Protein AF-A0AAV4FC01-F1 (afdb_monomer_lite)

Structure (mmCIF, N/CA/C/O backbone):
data_AF-A0AAV4FC01-F1
#
_entry.id   AF-A0AAV4FC01-F1
#
loop_
_atom_site.group_PDB
_atom_site.id
_atom_site.type_symbol
_atom_site.label_atom_id
_atom_site.label_alt_id
_atom_site.label_comp_id
_atom_site.label_asym_id
_atom_site.label_entity_id
_atom_site.label_seq_id
_atom_site.pdbx_PDB_ins_code
_atom_site.Cartn_x
_atom_site.Cartn_y
_atom_site.Cartn_z
_atom_site.occupancy
_atom_site.B_iso_or_equiv
_atom_site.auth_seq_id
_atom_site.auth_comp_id
_atom_site.auth_asym_id
_atom_site.auth_atom_id
_atom_site.pdbx_PDB_model_num
ATOM 1 N N . ARG A 1 1 ? -29.389 -6.511 38.887 1.00 30.94 1 ARG A N 1
ATOM 2 C CA . ARG A 1 1 ? -29.497 -7.438 37.732 1.00 30.94 1 ARG A CA 1
ATOM 3 C C . ARG A 1 1 ? -29.386 -6.597 36.468 1.00 30.94 1 ARG A C 1
ATOM 5 O O . ARG A 1 1 ? -30.185 -5.686 36.310 1.00 30.94 1 ARG A O 1
ATOM 12 N N . ILE A 1 2 ? -28.354 -6.836 35.663 1.00 32.38 2 ILE A N 1
ATOM 13 C CA . ILE A 1 2 ? -28.044 -6.120 34.417 1.00 32.38 2 ILE A CA 1
ATOM 14 C C . ILE A 1 2 ? -28.536 -7.008 33.258 1.00 32.38 2 ILE A C 1
ATOM 16 O O . ILE A 1 2 ? -28.346 -8.219 33.325 1.00 32.38 2 ILE A O 1
ATOM 20 N N . GLY A 1 3 ? -29.194 -6.443 32.246 1.00 32.53 3 GLY A N 1
ATOM 21 C CA . GLY A 1 3 ? -29.648 -7.139 31.029 1.00 32.53 3 GLY A CA 1
ATOM 22 C C . GLY A 1 3 ? -29.731 -6.098 29.909 1.00 32.53 3 GLY A C 1
ATOM 23 O O . GLY A 1 3 ? -30.333 -5.062 30.147 1.00 32.53 3 GLY A O 1
ATOM 24 N N . PHE A 1 4 ? -29.126 -6.162 28.724 1.00 37.56 4 PHE A N 1
ATOM 25 C CA . PHE A 1 4 ? -28.372 -7.172 27.986 1.00 37.56 4 PHE A CA 1
ATOM 26 C C . PHE A 1 4 ? -29.216 -8.355 27.492 1.00 37.56 4 PHE A C 1
ATOM 28 O O . PHE A 1 4 ? -29.332 -9.382 28.154 1.00 37.56 4 PHE A O 1
ATOM 35 N N . THR A 1 5 ? -29.820 -8.203 26.306 1.00 39.09 5 THR A N 1
ATOM 36 C CA . THR A 1 5 ? -30.398 -9.320 25.545 1.00 39.09 5 THR A CA 1
ATOM 37 C C . THR A 1 5 ? -29.269 -10.258 25.112 1.00 39.09 5 THR A C 1
ATOM 39 O O . THR A 1 5 ? -28.315 -9.851 24.452 1.00 39.09 5 THR A O 1
ATOM 42 N N . ALA A 1 6 ? -29.364 -11.513 25.552 1.00 42.44 6 ALA A N 1
ATOM 43 C CA . ALA A 1 6 ? -28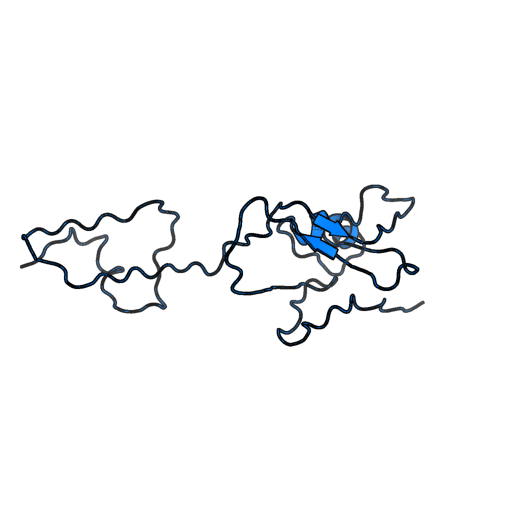.252 -12.441 25.769 1.00 42.44 6 ALA A CA 1
ATOM 44 C C . ALA A 1 6 ? -27.443 -12.889 24.533 1.00 42.44 6 ALA A C 1
ATOM 46 O O . ALA A 1 6 ? -26.448 -13.590 24.697 1.00 42.44 6 ALA A O 1
ATOM 47 N N . SER A 1 7 ? -27.819 -12.514 23.310 1.00 47.88 7 SER A N 1
ATOM 48 C CA . SER A 1 7 ? -27.116 -12.973 22.104 1.00 47.88 7 SER A CA 1
ATOM 49 C C . SER A 1 7 ? -25.901 -12.124 21.715 1.00 47.88 7 SER A C 1
ATOM 51 O O . SER A 1 7 ? -25.029 -12.625 21.015 1.00 47.88 7 SER A O 1
ATOM 53 N N . GLU A 1 8 ? -25.805 -10.864 22.154 1.00 51.41 8 GLU A N 1
ATOM 54 C CA . GLU A 1 8 ? -24.801 -9.916 21.631 1.00 51.41 8 GLU A CA 1
ATOM 55 C C . GLU A 1 8 ? -23.815 -9.365 22.670 1.00 51.41 8 GLU A C 1
ATOM 57 O O . GLU A 1 8 ? -23.068 -8.449 22.349 1.00 51.41 8 GLU A O 1
ATOM 62 N N . LEU A 1 9 ? -23.777 -9.886 23.901 1.00 51.22 9 LEU A N 1
ATOM 63 C CA . LEU A 1 9 ? -22.954 -9.302 24.978 1.00 51.22 9 LEU A CA 1
ATOM 64 C C . LEU A 1 9 ? -21.835 -10.173 25.523 1.00 51.22 9 LEU A C 1
ATOM 66 O O . LEU A 1 9 ? -20.875 -9.626 26.052 1.00 51.22 9 LEU A O 1
ATOM 70 N N . ASN A 1 10 ? -21.883 -11.487 25.310 1.00 53.72 10 ASN A N 1
ATOM 71 C CA . ASN A 1 10 ? -20.817 -12.378 25.775 1.00 53.72 10 ASN A CA 1
ATOM 72 C C . ASN A 1 10 ? -19.448 -12.060 25.144 1.00 53.72 10 ASN A C 1
ATOM 74 O O . ASN A 1 10 ? -18.428 -12.420 25.714 1.00 53.72 10 ASN A O 1
ATOM 78 N N . TRP A 1 11 ? -19.423 -11.382 23.993 1.00 56.81 11 TRP A N 1
ATOM 79 C CA . TRP A 1 11 ? -18.189 -11.019 23.292 1.00 56.81 11 TRP A CA 1
ATOM 80 C C . TRP A 1 11 ? -17.611 -9.654 23.705 1.00 56.81 11 TRP A C 1
ATOM 82 O O . TRP A 1 11 ? -16.428 -9.430 23.520 1.00 56.81 11 TRP A O 1
ATOM 92 N N . LEU A 1 12 ? -18.420 -8.725 24.236 1.00 56.75 12 LEU A N 1
ATOM 93 C CA . LEU A 1 12 ? -17.964 -7.374 24.632 1.00 56.75 12 LEU A CA 1
ATOM 94 C C . LEU A 1 12 ? -17.369 -7.336 26.041 1.00 56.75 12 LEU A C 1
ATOM 96 O O . LEU A 1 12 ? -16.742 -6.354 26.429 1.00 56.75 12 LEU A O 1
ATOM 100 N N . THR A 1 13 ? -17.635 -8.372 26.832 1.00 62.31 13 THR A N 1
ATOM 101 C CA . THR A 1 13 ? -17.312 -8.424 28.260 1.00 62.31 13 THR A CA 1
ATOM 102 C C . THR A 1 13 ? -16.321 -9.530 28.595 1.00 62.31 13 THR A C 1
ATOM 104 O O .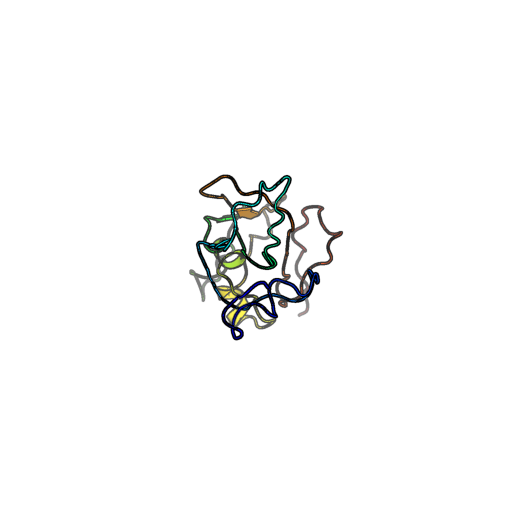 THR A 1 13 ? -16.168 -9.865 29.767 1.00 62.31 13 THR A O 1
ATOM 107 N N . ASP A 1 14 ? -15.681 -10.136 27.596 1.00 64.12 14 ASP A N 1
ATOM 108 C CA . ASP A 1 14 ? -14.698 -11.199 27.820 1.00 64.12 14 ASP A CA 1
ATOM 109 C C . ASP A 1 14 ? -13.357 -10.665 28.356 1.00 64.12 14 ASP A C 1
ATOM 111 O O . ASP A 1 14 ? -12.531 -11.450 28.821 1.00 64.12 14 ASP A O 1
ATOM 115 N N . ASN A 1 15 ? -13.176 -9.334 28.354 1.00 69.69 15 ASN A N 1
ATOM 116 C CA . ASN A 1 15 ? -11.965 -8.638 28.790 1.00 69.69 15 ASN A CA 1
ATOM 117 C C . ASN A 1 15 ? -10.704 -9.193 28.107 1.00 69.69 15 ASN A C 1
ATOM 119 O O . ASN A 1 15 ? -9.624 -9.240 28.702 1.00 69.69 15 ASN A O 1
ATOM 123 N N . ASN A 1 16 ? -10.860 -9.655 26.869 1.00 70.00 16 ASN A N 1
ATOM 124 C CA . ASN A 1 16 ? -9.806 -10.277 26.103 1.00 70.00 16 ASN A CA 1
ATOM 125 C C . ASN A 1 16 ? -9.618 -9.523 24.786 1.00 70.00 16 ASN A C 1
ATOM 127 O O . ASN A 1 16 ? -10.348 -9.717 23.822 1.00 70.00 16 ASN A O 1
ATOM 131 N N . ASP A 1 17 ? -8.573 -8.697 24.728 1.00 70.56 17 ASP A N 1
ATOM 132 C CA . ASP A 1 17 ? -8.234 -7.918 23.531 1.00 70.56 17 ASP A CA 1
ATOM 133 C C . ASP A 1 17 ? -7.870 -8.806 22.314 1.00 70.56 17 ASP A C 1
ATOM 135 O O . ASP A 1 17 ? -7.766 -8.300 21.197 1.00 70.56 17 ASP A O 1
ATOM 139 N N . ALA A 1 18 ? -7.673 -10.121 22.500 1.00 64.25 18 ALA A N 1
ATOM 140 C CA . ALA A 1 18 ? -7.371 -11.068 21.423 1.00 64.25 18 ALA A CA 1
ATOM 141 C C . ALA A 1 18 ? -8.620 -11.652 20.734 1.00 64.25 18 ALA A C 1
ATOM 143 O O . ALA A 1 18 ? -8.499 -12.282 19.680 1.00 64.25 18 ALA A O 1
ATOM 144 N N . THR A 1 19 ? -9.812 -11.476 21.307 1.00 65.06 19 THR A N 1
ATOM 145 C CA . THR A 1 19 ? -11.083 -11.938 20.738 1.00 65.06 19 THR A CA 1
ATOM 146 C C . THR A 1 19 ? -11.871 -10.744 20.214 1.00 65.06 19 THR A C 1
ATOM 148 O O . THR A 1 19 ? -12.081 -9.749 20.897 1.00 65.06 19 THR A O 1
ATOM 151 N N . CYS A 1 20 ? -12.272 -10.793 18.942 1.00 67.50 20 CYS A N 1
ATOM 152 C CA . CYS A 1 20 ? -12.911 -9.658 18.274 1.00 67.50 20 CYS A CA 1
ATOM 153 C C . CYS A 1 20 ? -14.159 -10.102 17.521 1.00 67.50 20 CYS A C 1
ATOM 155 O O . CYS A 1 20 ? -14.159 -11.147 16.867 1.00 67.50 20 CYS A O 1
ATOM 157 N N . LYS A 1 21 ? -15.218 -9.284 17.557 1.00 66.12 21 LYS A N 1
ATOM 158 C CA . LYS A 1 21 ? -16.384 -9.492 16.693 1.00 66.12 21 LYS A CA 1
ATOM 159 C C . LYS A 1 21 ? -15.989 -9.210 15.247 1.00 66.12 21 LYS A C 1
ATOM 161 O O . LYS A 1 21 ? -15.543 -8.116 14.915 1.00 66.12 21 LYS A O 1
ATOM 166 N N . THR A 1 22 ? -16.189 -10.191 14.377 1.00 58.09 22 THR A N 1
ATOM 167 C CA . THR A 1 22 ? -15.991 -10.037 12.935 1.00 58.09 22 THR A CA 1
ATOM 168 C C . THR A 1 22 ? -17.163 -9.254 12.338 1.00 58.09 22 THR A C 1
ATOM 170 O O . THR A 1 22 ? -18.304 -9.714 12.389 1.00 58.09 22 THR A O 1
ATOM 173 N N . GLY A 1 23 ? -16.897 -8.066 11.792 1.00 57.28 23 GLY A N 1
ATOM 174 C CA . GLY A 1 23 ? -17.891 -7.222 11.124 1.00 57.28 23 GLY A CA 1
ATOM 175 C C . GLY A 1 23 ? -17.444 -5.763 11.015 1.00 57.28 23 GLY A C 1
ATOM 176 O O . GLY A 1 23 ? -16.688 -5.275 11.849 1.00 57.28 23 GLY A O 1
ATOM 177 N N . SER A 1 24 ? -17.901 -5.059 9.981 1.00 54.56 24 SER A N 1
ATOM 178 C CA . SER A 1 24 ? -17.636 -3.631 9.782 1.00 54.56 24 SER A CA 1
ATOM 179 C C . SER A 1 24 ? -18.770 -2.793 10.380 1.00 54.56 24 SER A C 1
ATOM 181 O O . SER A 1 24 ? -19.864 -2.758 9.816 1.00 54.56 24 SER A O 1
ATOM 183 N N . SER A 1 25 ? -18.510 -2.101 11.491 1.00 57.03 25 SER A N 1
ATOM 184 C CA . SER A 1 25 ? -19.457 -1.162 12.108 1.00 57.03 25 SER A CA 1
ATOM 185 C C . SER A 1 25 ? -18.858 0.239 12.164 1.00 57.03 25 SER A C 1
ATOM 187 O O . SER A 1 25 ? -17.716 0.408 12.576 1.00 57.03 25 SER A O 1
ATOM 189 N N . GLN A 1 26 ? -19.638 1.248 11.772 1.00 53.41 26 GLN A N 1
ATOM 190 C CA . GLN A 1 26 ? -19.228 2.659 11.852 1.00 53.41 26 GLN A CA 1
ATOM 191 C C . GLN A 1 26 ? -19.503 3.277 13.234 1.00 53.41 26 GLN A C 1
ATOM 193 O O . GLN A 1 26 ? -18.988 4.346 13.546 1.00 53.41 26 GLN A O 1
ATOM 198 N N . SER A 1 27 ? -20.309 2.614 14.069 1.00 57.91 27 SER A N 1
ATOM 199 C CA . SER A 1 27 ? -20.643 3.065 15.418 1.00 57.91 27 SER A CA 1
ATOM 200 C C . SER A 1 27 ? -20.880 1.886 16.365 1.00 57.91 27 SER A C 1
ATOM 202 O O . SER A 1 27 ? -21.314 0.807 15.956 1.00 57.91 27 SER A O 1
ATOM 204 N N . VAL A 1 28 ? -20.583 2.106 17.649 1.00 66.81 28 VAL A N 1
ATOM 205 C CA . VAL A 1 28 ? -20.909 1.199 18.755 1.00 66.81 28 VAL A CA 1
ATOM 206 C C . VAL A 1 28 ? -21.745 1.989 19.753 1.00 66.81 28 VAL A C 1
ATOM 208 O O . VAL A 1 28 ? -21.303 3.016 20.264 1.00 66.81 28 VAL A O 1
ATOM 211 N N . THR A 1 29 ? -22.965 1.528 20.020 1.00 66.69 29 THR A N 1
ATOM 212 C CA . THR A 1 29 ? -23.863 2.151 20.996 1.00 66.69 29 THR A CA 1
ATOM 213 C C . THR A 1 29 ? -23.957 1.267 22.231 1.00 66.69 29 THR A C 1
ATOM 215 O O . THR A 1 29 ? -24.350 0.107 22.139 1.00 66.69 29 THR A O 1
ATOM 218 N N . VAL A 1 30 ? -23.615 1.826 23.393 1.00 68.69 30 VAL A N 1
ATOM 219 C CA . VAL A 1 30 ? -23.775 1.172 24.697 1.00 68.69 30 VAL A CA 1
ATOM 220 C C . VAL A 1 30 ? -24.939 1.836 25.422 1.00 68.69 30 VAL A C 1
ATOM 222 O O . VAL A 1 30 ? -24.877 3.017 25.757 1.00 68.69 30 VAL A O 1
ATOM 225 N N . THR A 1 31 ? -26.010 1.084 25.665 1.00 64.81 31 THR A N 1
ATOM 226 C CA . THR A 1 31 ? -27.164 1.567 26.432 1.00 64.81 31 THR A CA 1
ATOM 227 C C . THR A 1 31 ? -27.043 1.108 27.880 1.00 64.81 31 THR A C 1
ATOM 229 O O . THR A 1 31 ? -27.021 -0.091 28.157 1.00 64.81 31 THR A O 1
ATOM 232 N N . LEU A 1 32 ? -26.978 2.062 28.810 1.00 66.75 32 LEU A N 1
ATOM 233 C CA . LEU A 1 32 ? -26.987 1.789 30.245 1.00 66.75 32 LEU A CA 1
ATOM 234 C C . LEU A 1 32 ? -28.430 1.829 30.752 1.00 66.75 32 LEU A C 1
ATOM 236 O O . LEU A 1 32 ? -29.153 2.796 30.527 1.00 66.75 32 LEU A O 1
ATOM 240 N N . ASN A 1 33 ? -28.851 0.777 31.448 1.00 66.62 33 ASN A N 1
ATOM 241 C CA . ASN A 1 33 ? -30.191 0.669 32.030 1.00 66.62 33 ASN A CA 1
ATOM 242 C C . ASN A 1 33 ? -30.355 1.462 33.340 1.00 66.62 33 ASN A C 1
ATOM 244 O O . ASN A 1 33 ? -31.464 1.571 33.860 1.00 66.62 33 ASN A O 1
ATOM 248 N N . THR A 1 34 ? -29.261 2.020 33.856 1.00 68.88 34 THR A N 1
ATOM 249 C CA . THR A 1 3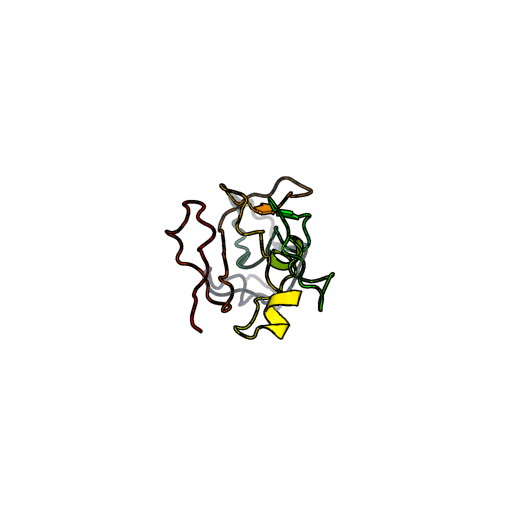4 ? -29.222 2.859 35.053 1.00 68.88 34 THR A CA 1
ATOM 250 C C . THR A 1 34 ? -28.281 4.031 34.796 1.00 68.88 34 THR A C 1
ATOM 252 O O . THR A 1 34 ? -27.255 3.867 34.135 1.00 68.88 34 THR A O 1
ATOM 255 N N . ALA A 1 35 ? -28.605 5.207 35.335 1.00 74.12 35 ALA A N 1
ATOM 256 C CA . ALA A 1 35 ? -27.726 6.370 35.285 1.00 74.12 35 ALA A CA 1
ATOM 257 C C . ALA A 1 35 ? -26.474 6.117 36.141 1.00 74.12 35 ALA A C 1
ATOM 259 O O . ALA A 1 35 ? -26.500 6.267 37.362 1.00 74.12 35 ALA A O 1
ATOM 260 N N . ILE A 1 36 ? -25.390 5.689 35.494 1.00 76.88 36 ILE A N 1
ATOM 261 C CA . ILE A 1 36 ? -24.091 5.442 36.122 1.00 76.88 36 ILE A CA 1
ATOM 262 C C . ILE A 1 36 ? -23.101 6.458 35.539 1.00 76.88 36 ILE A C 1
ATOM 264 O O . ILE A 1 36 ? -22.902 6.461 34.322 1.00 76.88 36 ILE A O 1
ATOM 268 N N . PRO A 1 37 ? -22.481 7.325 36.360 1.00 73.69 37 PRO A N 1
ATOM 269 C CA . PRO A 1 37 ? -21.419 8.201 35.887 1.00 73.69 37 PRO A CA 1
ATOM 270 C C . PRO A 1 37 ? -20.199 7.361 35.493 1.00 73.69 37 PRO A C 1
ATOM 272 O O . PRO A 1 37 ? -19.675 6.588 36.295 1.00 73.69 37 PRO A O 1
ATOM 275 N N . LEU A 1 38 ? -19.759 7.504 34.244 1.00 69.56 38 LEU A N 1
ATOM 276 C CA . LEU A 1 38 ? -18.577 6.822 33.720 1.00 69.56 38 LEU A CA 1
ATOM 277 C C . LEU A 1 38 ? -17.336 7.674 33.992 1.00 69.56 38 LEU A C 1
ATOM 279 O O . LEU A 1 38 ? -17.327 8.866 33.696 1.00 69.56 38 LEU A O 1
ATOM 283 N N . THR A 1 39 ? -16.285 7.065 34.539 1.00 70.62 39 THR A N 1
ATOM 284 C CA . THR A 1 39 ? -14.995 7.736 34.773 1.00 70.62 39 THR A CA 1
ATOM 285 C C . THR A 1 39 ? -14.030 7.564 33.603 1.00 70.62 39 THR A C 1
ATOM 287 O O . THR A 1 39 ? -13.299 8.494 33.279 1.00 70.62 39 THR A O 1
ATOM 290 N N . TRP A 1 40 ? -14.042 6.406 32.938 1.00 58.38 40 TRP A N 1
ATOM 291 C CA . TRP A 1 40 ? -13.315 6.158 31.693 1.00 58.38 40 TRP A CA 1
ATOM 292 C C . TRP A 1 40 ? -14.019 5.086 30.855 1.00 58.38 40 TRP A C 1
ATOM 294 O O . TRP A 1 40 ? -14.784 4.271 31.371 1.00 58.38 40 TRP A O 1
ATOM 304 N N . VAL A 1 41 ? -13.754 5.100 29.548 1.00 70.50 41 VAL A N 1
ATOM 305 C CA . VAL A 1 41 ? -14.224 4.107 28.575 1.00 70.50 41 VAL A CA 1
ATOM 306 C C . VAL A 1 41 ? -13.034 3.725 27.701 1.00 70.50 41 VAL A C 1
ATOM 308 O O . VAL A 1 41 ? -12.321 4.603 27.220 1.00 70.50 41 VAL A O 1
ATOM 311 N N . ARG A 1 42 ? -12.814 2.425 27.484 1.00 65.31 42 ARG A N 1
ATOM 312 C CA . ARG A 1 42 ? -11.812 1.904 26.543 1.00 65.31 42 ARG A CA 1
ATOM 313 C C . ARG A 1 42 ? -12.529 1.117 25.459 1.00 65.31 42 ARG A C 1
ATOM 315 O O . ARG A 1 42 ? -13.283 0.199 25.762 1.00 65.31 42 ARG A O 1
ATOM 322 N N . VAL A 1 43 ? -12.275 1.483 24.210 1.00 69.38 43 VAL A N 1
ATOM 323 C CA . VAL A 1 43 ? -12.743 0.765 23.023 1.00 69.38 43 VAL A CA 1
ATOM 324 C C . VAL A 1 43 ? -11.502 0.260 22.303 1.00 69.38 43 VAL A C 1
ATOM 326 O O . VAL A 1 43 ? -10.648 1.060 21.930 1.00 69.38 43 VAL A O 1
ATOM 329 N N . VAL A 1 44 ? -11.379 -1.057 22.152 1.00 61.31 44 VAL A N 1
ATOM 330 C CA . VAL A 1 44 ? -10.263 -1.687 21.438 1.00 61.31 44 VAL A CA 1
ATOM 331 C C . VAL A 1 44 ? -10.781 -2.148 20.086 1.00 61.31 44 VAL A C 1
ATOM 333 O O . VAL A 1 44 ? -11.712 -2.946 20.004 1.00 61.31 44 VAL A O 1
ATOM 336 N N . LEU A 1 45 ? -10.206 -1.595 19.024 1.00 63.03 45 LEU A N 1
ATOM 337 C CA . LEU A 1 45 ? -10.481 -2.003 17.656 1.00 63.03 45 LEU A CA 1
ATOM 338 C C . LEU A 1 45 ? -9.380 -2.964 17.227 1.00 63.03 45 LEU A C 1
ATOM 340 O O . LEU A 1 45 ? -8.200 -2.677 17.418 1.00 63.03 45 LEU A O 1
ATOM 344 N N . ASN A 1 46 ? -9.755 -4.071 16.597 1.00 58.25 46 ASN A N 1
ATOM 345 C CA . ASN A 1 46 ? -8.800 -4.898 15.872 1.00 58.25 46 ASN A CA 1
ATOM 346 C C . ASN A 1 46 ? -8.554 -4.280 14.495 1.00 58.25 46 ASN A C 1
ATOM 348 O O . ASN A 1 46 ? -8.948 -4.836 13.470 1.00 58.25 46 ASN A O 1
ATOM 352 N N . ASP A 1 47 ? -7.965 -3.083 14.474 1.00 58.47 47 ASP A N 1
ATOM 353 C CA . ASP A 1 47 ? -7.478 -2.491 13.229 1.00 58.47 47 ASP A CA 1
ATOM 354 C C . ASP A 1 47 ? -6.120 -3.108 12.880 1.00 58.47 47 ASP A C 1
ATOM 356 O O . ASP A 1 47 ? -5.074 -2.467 12.889 1.00 58.47 47 ASP A O 1
ATOM 360 N N . ALA A 1 48 ? -6.128 -4.417 12.631 1.00 52.75 48 ALA A N 1
ATOM 361 C CA . ALA A 1 48 ? -4.960 -5.141 12.154 1.00 52.75 48 ALA A CA 1
ATOM 362 C C . ALA A 1 48 ? -4.710 -4.943 10.648 1.00 52.75 48 ALA A C 1
ATOM 364 O O . ALA A 1 48 ? -3.818 -5.594 10.107 1.00 52.75 48 ALA A O 1
ATOM 365 N N . GLY A 1 49 ? -5.497 -4.134 9.924 1.00 58.03 49 GLY A N 1
ATOM 366 C CA . GLY A 1 49 ? -5.674 -4.434 8.500 1.00 58.03 49 GLY A CA 1
ATOM 367 C C . GLY A 1 49 ? -6.057 -3.316 7.549 1.00 58.03 49 GLY A C 1
ATOM 368 O O . GLY A 1 49 ? -6.139 -3.601 6.350 1.00 58.03 49 GLY A O 1
ATOM 369 N N . ARG A 1 50 ? -6.274 -2.065 7.979 1.00 76.69 50 ARG A N 1
ATOM 370 C CA . ARG A 1 50 ? -6.486 -1.011 6.982 1.00 76.69 50 ARG A CA 1
ATOM 371 C C . ARG A 1 50 ? -5.162 -0.626 6.325 1.00 76.69 50 ARG A C 1
ATOM 373 O O . ARG A 1 50 ? -4.432 0.236 6.802 1.00 76.69 50 ARG A O 1
ATOM 380 N N . ASN A 1 51 ? -4.891 -1.222 5.167 1.00 83.75 51 ASN A N 1
ATOM 381 C CA . ASN A 1 51 ? -3.834 -0.755 4.280 1.00 83.75 51 ASN A CA 1
ATOM 382 C C . ASN A 1 51 ? -4.185 0.653 3.760 1.00 83.75 51 ASN A C 1
ATOM 384 O O . ASN A 1 51 ? -4.927 0.803 2.790 1.00 83.75 51 ASN A O 1
ATOM 388 N N . VAL A 1 52 ? -3.651 1.688 4.411 1.00 87.19 52 VAL A N 1
ATOM 389 C CA . VAL A 1 52 ? -3.851 3.097 4.026 1.00 87.19 52 VAL A CA 1
ATOM 390 C C . VAL A 1 52 ? -3.177 3.463 2.700 1.00 87.19 52 VAL A C 1
ATOM 392 O O . VAL A 1 52 ? -3.530 4.485 2.108 1.00 87.19 52 VAL A O 1
ATOM 395 N N . ALA A 1 53 ? -2.256 2.624 2.212 1.00 90.12 53 ALA A N 1
ATOM 396 C CA . ALA A 1 53 ? -1.624 2.773 0.907 1.00 90.12 53 ALA A CA 1
ATOM 397 C C . ALA A 1 53 ? -2.488 2.228 -0.240 1.00 90.12 53 ALA A C 1
ATOM 399 O O . ALA A 1 53 ? -2.273 2.631 -1.377 1.00 90.12 53 ALA A O 1
ATOM 400 N N . LEU A 1 54 ? -3.479 1.367 0.033 1.00 92.19 54 LEU A N 1
ATOM 401 C CA . LEU A 1 54 ? -4.308 0.726 -0.992 1.00 92.19 54 LEU A CA 1
ATOM 402 C C . LEU A 1 54 ? -4.927 1.759 -1.950 1.00 92.19 54 LEU A C 1
ATOM 404 O O . LEU A 1 54 ? -5.698 2.623 -1.530 1.00 92.19 54 LEU A O 1
ATOM 408 N N . LYS A 1 55 ? -4.621 1.616 -3.244 1.00 93.94 55 LYS A N 1
ATOM 409 C CA . LYS A 1 55 ? -5.085 2.454 -4.363 1.00 93.94 55 LYS A CA 1
ATOM 410 C C . LYS A 1 55 ? -4.726 3.940 -4.247 1.00 93.94 55 LYS A C 1
ATOM 412 O O . LYS A 1 55 ? -5.348 4.769 -4.907 1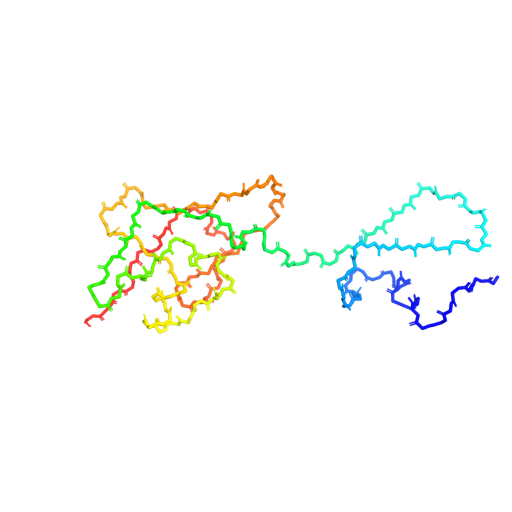.00 93.94 55 LYS A O 1
ATOM 417 N N . GLN A 1 56 ? -3.740 4.282 -3.423 1.00 93.12 56 GLN A N 1
ATOM 418 C CA . GLN A 1 56 ? -3.161 5.620 -3.425 1.00 93.12 56 GLN A CA 1
ATOM 419 C C . GLN A 1 56 ? -2.334 5.841 -4.694 1.00 93.12 56 GLN A C 1
ATOM 421 O O . GLN A 1 56 ? -1.936 4.898 -5.380 1.00 93.12 56 GLN A O 1
ATOM 426 N N . THR A 1 57 ? -2.051 7.104 -4.994 1.00 96.19 57 THR A N 1
ATOM 427 C CA . THR A 1 57 ? -1.156 7.451 -6.096 1.00 96.19 57 THR A CA 1
ATOM 428 C C . THR A 1 57 ? 0.265 7.041 -5.739 1.00 96.19 57 THR A C 1
ATOM 430 O O . THR A 1 57 ? 0.751 7.373 -4.657 1.00 96.19 57 THR A O 1
ATOM 433 N N . ALA A 1 58 ? 0.946 6.366 -6.658 1.00 95.69 58 ALA A N 1
ATOM 434 C CA . ALA A 1 58 ? 2.339 5.987 -6.497 1.00 95.69 58 ALA A CA 1
ATOM 435 C C . ALA A 1 58 ? 3.179 6.480 -7.676 1.00 95.69 58 ALA A C 1
ATOM 437 O O . ALA A 1 58 ? 2.687 6.624 -8.793 1.00 95.69 58 ALA A O 1
ATOM 438 N N . GLN A 1 59 ? 4.455 6.737 -7.420 1.00 95.19 59 GLN A N 1
ATOM 439 C CA . GLN A 1 59 ? 5.454 7.067 -8.427 1.00 95.19 59 GLN A CA 1
ATOM 440 C C . GLN A 1 59 ? 6.727 6.274 -8.164 1.00 95.19 59 GLN A C 1
ATOM 442 O O . GLN A 1 59 ? 6.977 5.815 -7.053 1.00 95.19 59 GLN A O 1
ATOM 447 N N . GLN A 1 60 ? 7.532 6.124 -9.202 1.00 92.88 60 GLN A N 1
ATOM 448 C CA . GLN A 1 60 ? 8.861 5.538 -9.134 1.00 92.88 60 GLN A CA 1
ATOM 449 C C . GLN A 1 60 ? 9.804 6.365 -10.001 1.00 92.88 60 GLN A C 1
ATOM 451 O O . GLN A 1 60 ? 9.329 7.065 -10.898 1.00 92.88 60 GLN A O 1
ATOM 456 N N . SER A 1 61 ? 11.102 6.270 -9.723 1.00 91.50 61 SER A N 1
ATOM 457 C CA . SER A 1 61 ? 12.179 6.963 -10.440 1.00 91.50 61 SER A CA 1
ATOM 458 C C . SER A 1 61 ? 12.017 6.826 -11.953 1.00 91.50 61 SER A C 1
ATOM 460 O O . SER A 1 61 ? 11.863 7.820 -12.664 1.00 91.50 61 SER A O 1
ATOM 462 N N . SER A 1 62 ? 11.888 5.582 -12.408 1.00 90.44 62 SER A N 1
ATOM 463 C CA . SER A 1 62 ? 11.642 5.205 -13.797 1.00 90.44 62 SER A CA 1
ATOM 464 C C . SER A 1 62 ? 10.782 3.959 -13.876 1.00 90.44 62 SER A C 1
ATOM 466 O O . SER A 1 62 ? 10.548 3.255 -12.898 1.00 90.44 62 SER A O 1
ATOM 468 N N . ARG A 1 63 ? 10.298 3.659 -15.080 1.00 91.06 63 ARG A N 1
ATOM 469 C CA . ARG A 1 63 ? 9.523 2.453 -15.358 1.00 91.06 63 ARG A CA 1
ATOM 470 C C . ARG A 1 63 ? 10.196 1.646 -16.456 1.00 91.06 63 ARG A C 1
ATOM 472 O O . ARG A 1 63 ? 10.502 2.189 -17.513 1.00 91.06 63 ARG A O 1
ATOM 479 N N . TYR A 1 64 ? 10.383 0.350 -16.226 1.00 89.31 64 TYR A N 1
ATOM 480 C CA . TYR A 1 64 ? 10.802 -0.577 -17.273 1.00 89.31 64 TYR A CA 1
ATOM 481 C C . TYR A 1 64 ? 9.640 -0.883 -18.233 1.00 89.31 64 TYR A C 1
ATOM 483 O O . TYR A 1 64 ? 8.543 -1.246 -17.801 1.00 89.31 64 TYR A O 1
ATOM 491 N N . TYR A 1 65 ? 9.893 -0.755 -19.539 1.00 87.44 65 TYR A N 1
ATOM 492 C CA . TYR A 1 65 ? 8.911 -0.950 -20.611 1.00 87.44 65 TYR A CA 1
ATOM 493 C C . TYR A 1 65 ? 9.310 -2.129 -21.514 1.00 87.44 65 TYR A C 1
ATOM 495 O O . TYR A 1 65 ? 10.059 -1.934 -22.475 1.00 87.44 65 TYR A O 1
ATOM 503 N N . PRO A 1 66 ? 8.834 -3.358 -21.244 1.00 85.31 66 PRO A N 1
ATOM 504 C CA . PRO A 1 66 ? 9.013 -4.468 -22.175 1.00 85.31 66 PRO A CA 1
ATOM 505 C C . PRO A 1 66 ? 8.135 -4.267 -23.421 1.00 85.31 66 PRO A C 1
ATOM 507 O O . PRO A 1 66 ? 6.961 -3.901 -23.312 1.00 85.31 66 PRO A O 1
ATOM 510 N N . ALA A 1 67 ? 8.681 -4.541 -24.608 1.00 86.88 67 ALA A N 1
ATOM 511 C CA . ALA A 1 67 ? 7.984 -4.342 -25.883 1.00 86.88 67 ALA A CA 1
ATOM 512 C C . ALA A 1 67 ? 6.692 -5.173 -25.987 1.00 86.88 67 ALA A C 1
ATOM 514 O O . ALA A 1 67 ? 5.696 -4.730 -26.552 1.00 86.88 67 ALA A O 1
ATOM 515 N N . GLU A 1 68 ? 6.692 -6.368 -25.401 1.00 87.88 68 GLU A N 1
ATOM 516 C CA . GLU A 1 68 ? 5.559 -7.288 -25.383 1.00 87.88 68 GLU A CA 1
ATOM 517 C C . GLU A 1 68 ? 4.470 -6.942 -24.349 1.00 87.88 68 GLU A C 1
ATOM 519 O O . GLU A 1 68 ? 3.414 -7.571 -24.353 1.00 87.88 68 GLU A O 1
ATOM 524 N N . ALA A 1 69 ? 4.715 -5.991 -23.439 1.00 84.00 69 ALA A N 1
ATOM 525 C CA . ALA A 1 69 ? 3.770 -5.611 -22.386 1.00 84.00 69 ALA A CA 1
ATOM 526 C C . ALA A 1 69 ? 3.946 -4.133 -21.965 1.00 84.00 69 ALA A C 1
ATOM 528 O O . ALA A 1 69 ? 4.365 -3.854 -20.843 1.00 84.00 69 ALA A O 1
ATOM 529 N N . PRO A 1 70 ? 3.588 -3.158 -22.819 1.00 85.94 70 PRO A N 1
ATOM 530 C CA . PRO A 1 70 ? 3.828 -1.732 -22.555 1.00 85.94 70 PRO A CA 1
ATOM 531 C C . PRO A 1 70 ? 3.088 -1.188 -21.318 1.00 85.94 70 PRO A C 1
ATOM 533 O O . PRO A 1 70 ? 3.463 -0.151 -20.769 1.00 85.94 70 PRO A O 1
ATOM 536 N N . ASP A 1 71 ? 2.064 -1.897 -20.836 1.00 87.44 71 ASP A N 1
ATOM 537 C CA . ASP A 1 71 ? 1.268 -1.539 -19.658 1.00 87.44 71 ASP A CA 1
ATOM 538 C C . ASP A 1 71 ? 1.713 -2.208 -18.341 1.00 87.44 71 ASP A C 1
ATOM 540 O O . ASP A 1 71 ? 1.064 -2.014 -17.315 1.00 87.44 71 ASP A O 1
ATOM 544 N N . SER A 1 72 ? 2.850 -2.917 -18.317 1.00 89.44 72 SER A N 1
ATOM 545 C CA . SER A 1 72 ? 3.367 -3.596 -17.114 1.00 89.44 72 SER A CA 1
ATOM 546 C C . SER A 1 72 ? 4.182 -2.705 -16.168 1.00 89.44 72 SER A C 1
ATOM 548 O O . SER A 1 72 ? 4.676 -1.656 -16.574 1.00 89.44 72 SER A O 1
ATOM 550 N N . TYR A 1 73 ? 4.415 -3.156 -14.934 1.00 90.31 73 TYR A N 1
ATOM 551 C CA . TYR A 1 73 ? 5.376 -2.560 -13.987 1.00 90.31 73 TYR A CA 1
ATOM 552 C C . TYR A 1 73 ? 5.091 -1.115 -13.559 1.00 90.31 73 TYR A C 1
ATOM 554 O O . TYR A 1 73 ? 6.002 -0.323 -13.311 1.00 90.31 73 TYR A O 1
ATOM 562 N N . ARG A 1 74 ? 3.811 -0.754 -13.505 1.00 93.25 74 ARG A N 1
ATOM 563 C CA . ARG A 1 74 ? 3.354 0.557 -13.040 1.00 93.25 74 ARG A CA 1
ATOM 564 C C . ARG A 1 74 ? 3.627 0.718 -11.544 1.00 93.25 74 ARG A C 1
ATOM 566 O O . ARG A 1 74 ? 3.553 -0.265 -10.811 1.00 93.25 74 ARG A O 1
ATOM 573 N N . ALA A 1 75 ? 3.914 1.938 -11.088 1.00 93.81 75 ALA A N 1
ATOM 574 C CA . ALA A 1 75 ? 4.201 2.211 -9.676 1.00 93.81 75 ALA A CA 1
ATOM 575 C C . ALA A 1 75 ? 3.027 1.814 -8.764 1.00 93.81 75 ALA A C 1
ATOM 577 O O . ALA A 1 75 ? 3.226 1.331 -7.651 1.00 93.81 75 ALA A O 1
ATOM 578 N N . GLU A 1 76 ? 1.806 1.982 -9.263 1.00 94.50 76 GLU A N 1
ATOM 579 C CA . GLU A 1 76 ? 0.544 1.710 -8.582 1.00 94.50 76 GLU A CA 1
ATOM 580 C C . GLU A 1 76 ? 0.323 0.218 -8.309 1.00 94.50 76 GLU A C 1
ATOM 582 O O . GLU A 1 76 ? -0.472 -0.130 -7.439 1.00 94.50 76 GLU A O 1
ATOM 587 N N . ASN A 1 77 ? 1.054 -0.668 -8.993 1.00 91.94 77 ASN A N 1
ATOM 588 C CA . ASN A 1 77 ? 0.964 -2.107 -8.762 1.00 91.94 77 ASN A CA 1
ATOM 589 C C . ASN A 1 77 ? 1.351 -2.477 -7.318 1.00 91.94 77 ASN A C 1
ATOM 591 O O . ASN A 1 77 ? 0.723 -3.344 -6.731 1.00 91.94 77 ASN A O 1
ATOM 595 N N . ALA A 1 78 ? 2.305 -1.773 -6.691 1.00 92.44 78 ALA A N 1
ATOM 596 C CA . ALA A 1 78 ? 2.691 -2.031 -5.294 1.00 92.44 78 ALA A CA 1
ATOM 597 C C . ALA A 1 78 ? 1.592 -1.692 -4.265 1.00 92.44 78 ALA A C 1
ATOM 599 O O . ALA A 1 78 ? 1.718 -2.018 -3.085 1.00 92.44 78 ALA A O 1
ATOM 600 N N . VAL A 1 79 ? 0.523 -1.017 -4.692 1.00 93.25 79 VAL A N 1
ATOM 601 C CA . VAL A 1 79 ? -0.588 -0.588 -3.837 1.00 93.25 79 VAL A CA 1
ATOM 602 C C . VAL A 1 79 ? -1.946 -1.027 -4.379 1.00 93.25 79 VAL A C 1
ATOM 604 O O . VAL A 1 79 ? -2.979 -0.510 -3.958 1.00 93.25 79 VAL A O 1
ATOM 607 N N . ASP A 1 80 ? -1.991 -1.991 -5.293 1.00 89.38 80 ASP A N 1
ATOM 608 C CA . ASP A 1 80 ? -3.238 -2.441 -5.918 1.00 89.38 80 ASP A CA 1
ATOM 609 C C . ASP A 1 80 ? -4.012 -3.486 -5.085 1.00 89.38 80 ASP A C 1
ATOM 611 O O . ASP A 1 80 ? -5.165 -3.803 -5.392 1.00 89.38 80 ASP A O 1
ATOM 615 N N . GLY A 1 81 ? -3.401 -3.976 -3.999 1.00 87.31 81 GLY A N 1
ATOM 616 C CA . GLY A 1 81 ? -3.964 -4.976 -3.091 1.00 87.31 81 GLY A CA 1
ATOM 617 C C . GLY A 1 81 ? -3.651 -6.426 -3.464 1.00 87.31 81 GLY A C 1
ATOM 618 O O . GLY A 1 81 ? -4.197 -7.332 -2.834 1.00 87.31 81 GLY A O 1
ATOM 619 N N . ARG A 1 82 ? -2.792 -6.664 -4.460 1.00 84.12 82 ARG A N 1
ATOM 620 C CA . ARG A 1 82 ? -2.313 -7.991 -4.852 1.00 84.12 82 ARG A CA 1
ATOM 621 C C . ARG A 1 82 ? -0.864 -8.174 -4.413 1.00 84.12 82 ARG A C 1
ATOM 623 O O . ARG A 1 82 ? -0.045 -7.269 -4.506 1.00 84.12 82 ARG A O 1
ATOM 630 N N . VAL A 1 83 ? -0.553 -9.374 -3.939 1.00 78.88 83 VAL A N 1
ATOM 631 C CA . VAL A 1 83 ? 0.826 -9.807 -3.715 1.00 78.88 83 VAL A CA 1
ATOM 632 C C . VAL A 1 83 ? 1.172 -10.717 -4.880 1.00 78.88 83 VAL A C 1
ATOM 634 O O . VAL A 1 83 ? 0.491 -11.721 -5.085 1.00 78.88 83 VAL A O 1
ATOM 637 N N . GLY A 1 84 ? 2.160 -10.309 -5.674 1.00 66.69 84 GLY A N 1
ATOM 638 C CA . GLY A 1 84 ? 2.541 -11.044 -6.871 1.00 66.69 84 GLY A CA 1
ATOM 639 C C . GLY A 1 84 ? 3.058 -12.445 -6.562 1.00 66.69 84 GLY A C 1
ATOM 640 O O . GLY A 1 84 ? 3.640 -12.679 -5.500 1.00 66.69 84 GLY A O 1
ATOM 641 N N . ASP A 1 85 ? 2.859 -13.374 -7.494 1.00 67.19 85 ASP A N 1
ATOM 642 C CA . ASP A 1 85 ? 3.544 -14.665 -7.464 1.00 67.19 85 ASP A CA 1
ATOM 643 C C . ASP A 1 85 ? 4.921 -14.590 -8.156 1.00 67.19 85 ASP A C 1
ATOM 645 O O . ASP A 1 85 ? 5.297 -13.601 -8.788 1.00 67.19 85 ASP A O 1
ATOM 649 N N . SER A 1 86 ? 5.729 -15.644 -8.025 1.00 65.25 86 SER A N 1
ATOM 650 C CA . SER A 1 86 ? 7.074 -15.682 -8.614 1.00 65.25 86 SER A CA 1
ATOM 651 C C . SER A 1 86 ? 7.088 -15.810 -10.148 1.00 65.25 86 SER A C 1
ATOM 653 O O . SER A 1 86 ? 8.168 -15.793 -10.754 1.00 65.25 86 SER A O 1
ATOM 655 N N . SER A 1 87 ? 5.930 -15.926 -10.808 1.00 73.81 87 SER A N 1
ATOM 656 C CA . SER A 1 87 ? 5.839 -16.049 -12.259 1.00 73.81 87 SER A CA 1
ATOM 657 C C . SER A 1 87 ? 6.130 -14.717 -12.957 1.00 73.81 87 SER A C 1
ATOM 659 O O . SER A 1 87 ? 5.807 -13.624 -12.495 1.00 73.81 87 SER A O 1
ATOM 661 N N . ARG A 1 88 ? 6.754 -14.788 -14.141 1.00 65.00 88 ARG A N 1
ATOM 662 C CA . ARG A 1 88 ? 7.026 -13.587 -14.952 1.00 65.00 88 ARG A CA 1
ATOM 663 C C . ARG A 1 88 ? 5.749 -12.895 -15.435 1.00 65.00 88 ARG A C 1
ATOM 665 O O . ARG A 1 88 ? 5.791 -11.688 -15.661 1.00 65.00 88 ARG A O 1
ATOM 672 N N . TYR A 1 89 ? 4.671 -13.648 -15.654 1.00 73.12 89 TYR A N 1
ATOM 673 C CA . TYR A 1 89 ? 3.425 -13.109 -16.195 1.00 73.12 89 TYR A CA 1
ATOM 674 C C . TYR A 1 89 ? 2.668 -12.303 -15.140 1.00 73.12 89 TYR A C 1
ATOM 676 O O . TYR A 1 89 ? 2.281 -11.171 -15.418 1.00 73.12 89 TYR A O 1
ATOM 684 N N . ASP A 1 90 ? 2.532 -12.838 -13.926 1.00 72.62 90 ASP A N 1
ATOM 685 C CA . ASP A 1 90 ? 1.852 -12.129 -12.846 1.00 72.62 90 ASP A CA 1
ATOM 686 C C . ASP A 1 90 ? 2.646 -10.897 -12.395 1.00 72.62 90 ASP A C 1
ATOM 688 O O . ASP A 1 90 ? 2.096 -9.798 -12.353 1.00 72.62 90 ASP A O 1
ATOM 692 N N . ALA A 1 91 ? 3.970 -11.027 -12.233 1.00 76.75 91 ALA A N 1
ATOM 693 C CA . ALA A 1 91 ? 4.834 -9.920 -11.815 1.00 76.75 91 ALA A CA 1
ATOM 694 C C . ALA A 1 91 ? 4.741 -8.673 -12.722 1.00 76.75 91 ALA A C 1
ATOM 696 O O . ALA A 1 91 ? 4.971 -7.556 -12.264 1.00 76.75 91 ALA A O 1
ATOM 697 N N . ARG A 1 92 ? 4.379 -8.819 -14.006 1.00 82.06 92 ARG A N 1
ATOM 698 C CA . ARG A 1 92 ? 4.127 -7.678 -14.913 1.00 82.06 92 ARG A CA 1
ATOM 699 C C . ARG A 1 92 ? 2.940 -6.826 -14.475 1.00 82.06 92 ARG A C 1
ATOM 701 O O . ARG A 1 92 ? 2.933 -5.620 -14.716 1.00 82.06 92 ARG A O 1
ATOM 708 N N . LEU A 1 93 ? 1.942 -7.450 -13.868 1.00 84.25 93 LEU A N 1
ATOM 709 C CA . LEU A 1 93 ? 0.672 -6.838 -13.500 1.00 84.25 93 LEU A CA 1
ATOM 710 C C . LEU A 1 93 ? 0.559 -6.557 -12.000 1.00 84.25 93 LEU A C 1
ATOM 712 O O . LEU A 1 93 ? -0.356 -5.830 -11.623 1.00 84.25 93 LEU A O 1
ATOM 716 N N . THR A 1 94 ? 1.437 -7.133 -11.173 1.00 85.00 94 THR A N 1
ATOM 717 C CA . THR A 1 94 ? 1.381 -7.050 -9.702 1.00 85.00 94 THR A CA 1
ATOM 718 C C . THR A 1 94 ? 2.640 -6.462 -9.061 1.00 85.00 94 THR A C 1
ATOM 720 O O . THR A 1 94 ? 2.583 -6.021 -7.919 1.00 85.00 94 THR A O 1
ATOM 723 N N . CYS A 1 95 ? 3.772 -6.372 -9.771 1.00 88.88 95 CYS A N 1
ATOM 724 C CA . CYS A 1 95 ? 4.995 -5.740 -9.260 1.00 88.88 95 CYS A CA 1
ATOM 725 C C . CYS A 1 95 ? 5.295 -4.402 -9.950 1.00 88.88 95 CYS A C 1
ATOM 727 O O . CYS A 1 95 ? 4.818 -4.129 -11.055 1.00 88.88 95 CYS A O 1
ATOM 729 N N . THR A 1 96 ? 6.128 -3.587 -9.302 1.00 91.19 96 THR A N 1
ATOM 730 C CA . THR A 1 96 ? 6.794 -2.406 -9.875 1.00 91.19 96 THR A CA 1
ATOM 731 C C . THR A 1 96 ? 8.149 -2.807 -10.476 1.00 91.19 96 THR A C 1
ATOM 733 O O . THR A 1 96 ? 8.653 -3.897 -10.194 1.00 91.19 96 THR A O 1
ATOM 736 N N . HIS A 1 97 ? 8.731 -1.970 -11.343 1.00 89.62 97 HIS A N 1
ATOM 737 C CA . HIS A 1 97 ? 10.065 -2.214 -11.912 1.00 89.62 97 HIS A CA 1
ATOM 738 C C . HIS A 1 97 ? 10.663 -0.920 -12.477 1.00 89.62 97 HIS A C 1
ATOM 740 O O . HIS A 1 97 ? 10.098 -0.330 -13.404 1.00 89.62 97 HIS A O 1
ATOM 746 N N . THR A 1 98 ? 11.826 -0.523 -11.963 1.00 89.12 98 THR A N 1
ATOM 747 C CA . THR A 1 98 ? 12.623 0.617 -12.440 1.00 89.12 98 THR A CA 1
ATOM 748 C C . THR A 1 98 ? 13.538 0.232 -13.601 1.00 89.12 98 THR A C 1
ATOM 750 O O . THR A 1 98 ? 13.694 -0.950 -13.924 1.00 89.12 98 THR A O 1
ATOM 753 N N . LEU A 1 99 ? 14.114 1.217 -14.289 1.00 87.38 99 LEU A N 1
ATOM 754 C CA . LEU A 1 99 ? 15.212 0.971 -15.224 1.00 87.38 99 LEU A CA 1
ATOM 755 C C . LEU A 1 99 ? 16.517 0.773 -14.450 1.00 87.38 99 LEU A C 1
ATOM 757 O O . LEU A 1 99 ? 16.729 1.369 -13.408 1.00 87.38 99 LEU A O 1
ATOM 761 N N . TYR A 1 100 ? 17.422 -0.030 -15.003 1.00 72.94 100 TYR A N 1
ATOM 762 C CA . TYR A 1 100 ? 18.708 -0.358 -14.375 1.00 72.94 100 TYR A CA 1
ATOM 763 C C . TYR A 1 100 ? 19.628 0.857 -14.124 1.00 72.94 100 TYR A C 1
ATOM 765 O O . TYR A 1 100 ? 20.550 0.781 -13.318 1.00 72.94 100 TYR A O 1
ATOM 773 N N . GLU A 1 101 ? 19.422 1.959 -14.842 1.00 69.56 101 GLU A N 1
ATOM 774 C CA . GLU A 1 101 ? 20.403 3.045 -14.943 1.00 69.56 101 GLU A CA 1
ATOM 775 C C . GLU A 1 101 ? 20.113 4.242 -14.027 1.00 69.56 101 GLU A C 1
ATOM 777 O O . GLU A 1 101 ? 20.916 5.174 -13.968 1.00 69.56 101 GLU A O 1
ATOM 782 N N . GLU A 1 102 ? 19.009 4.229 -13.280 1.00 61.38 102 GLU A N 1
ATOM 783 C CA . GLU A 1 102 ? 18.699 5.288 -12.323 1.00 61.38 102 GLU A CA 1
ATOM 784 C C . GLU A 1 102 ? 19.190 4.900 -10.929 1.00 61.38 102 GLU A C 1
ATOM 786 O O . GLU A 1 102 ? 18.683 3.995 -10.280 1.00 61.38 102 GLU A O 1
ATOM 791 N N . ASN A 1 103 ? 20.235 5.574 -10.454 1.00 68.31 103 ASN A N 1
ATOM 792 C CA . ASN A 1 103 ? 20.763 5.343 -9.116 1.00 68.31 103 ASN A CA 1
ATOM 793 C C . ASN A 1 103 ? 20.877 6.684 -8.369 1.00 68.31 103 ASN A C 1
ATOM 795 O O . ASN A 1 103 ? 21.637 7.550 -8.815 1.00 68.31 103 ASN A O 1
ATOM 799 N N . PRO A 1 104 ? 20.155 6.880 -7.249 1.00 77.31 104 PRO A N 1
ATOM 800 C CA . PRO A 1 104 ? 19.297 5.905 -6.572 1.00 77.31 104 PRO A CA 1
ATOM 801 C C . PRO A 1 104 ? 17.929 5.721 -7.236 1.00 77.31 104 PRO A C 1
ATOM 803 O O . PRO A 1 104 ? 17.228 6.689 -7.534 1.00 77.31 104 PRO A O 1
ATOM 806 N N . ASP A 1 105 ? 17.528 4.461 -7.366 1.00 84.69 105 ASP A N 1
ATOM 807 C CA . ASP A 1 105 ? 16.157 4.086 -7.679 1.00 84.69 105 ASP A CA 1
ATOM 808 C C . ASP A 1 105 ? 15.244 4.352 -6.481 1.00 84.69 105 ASP A C 1
ATOM 810 O O . ASP A 1 105 ? 15.598 4.086 -5.326 1.00 84.69 105 ASP A O 1
ATOM 814 N N . TRP A 1 106 ? 14.038 4.851 -6.746 1.00 87.12 106 TRP A N 1
ATOM 815 C CA . TRP A 1 106 ? 13.074 5.160 -5.694 1.00 87.12 106 TRP A CA 1
ATOM 816 C C . TRP A 1 106 ? 11.646 4.811 -6.099 1.00 87.12 106 TRP A C 1
ATOM 818 O O . TRP A 1 106 ? 11.289 4.779 -7.272 1.00 87.12 106 TRP A O 1
ATOM 828 N N . TRP A 1 107 ? 10.819 4.561 -5.088 1.00 91.31 107 TRP A N 1
ATOM 829 C CA . TRP A 1 107 ? 9.372 4.428 -5.203 1.00 91.31 107 TRP A CA 1
ATOM 830 C C . TRP A 1 107 ? 8.727 5.232 -4.074 1.00 91.31 107 TRP A C 1
ATOM 832 O O . TRP A 1 107 ? 9.263 5.307 -2.968 1.00 91.31 107 TRP A O 1
ATOM 842 N N . THR A 1 108 ? 7.606 5.888 -4.344 1.00 93.56 108 THR A N 1
ATOM 843 C CA . THR A 1 108 ? 6.907 6.762 -3.397 1.00 93.56 108 THR A CA 1
ATOM 844 C C . THR A 1 108 ? 5.404 6.586 -3.534 1.00 93.56 108 THR A C 1
ATOM 846 O O . THR A 1 108 ? 4.884 6.545 -4.644 1.00 93.56 108 THR A O 1
ATOM 849 N N . VAL A 1 109 ? 4.703 6.545 -2.400 1.00 93.19 109 VAL A N 1
ATOM 850 C CA . VAL A 1 109 ? 3.240 6.619 -2.324 1.00 93.19 109 VAL A CA 1
ATOM 851 C C . VAL A 1 109 ? 2.817 7.953 -1.725 1.00 93.19 109 VAL A C 1
ATOM 853 O O . VAL A 1 109 ? 3.375 8.406 -0.727 1.00 93.19 109 VAL A O 1
ATOM 856 N N . TYR A 1 110 ? 1.811 8.572 -2.332 1.00 91.19 110 TYR A N 1
ATOM 857 C CA . TYR A 1 110 ? 1.230 9.831 -1.893 1.00 91.19 110 TYR A CA 1
ATOM 858 C C . TYR A 1 110 ? -0.133 9.571 -1.269 1.00 91.19 110 TYR A C 1
ATOM 860 O O . TYR A 1 110 ? -1.064 9.134 -1.946 1.00 91.19 110 TYR A O 1
ATOM 868 N N . PHE A 1 111 ? -0.266 9.866 0.021 1.00 86.62 111 PHE A N 1
ATOM 869 C CA . PHE A 1 111 ? -1.544 9.751 0.710 1.00 86.62 111 PHE A CA 1
ATOM 870 C C . PHE A 1 111 ? -2.411 10.982 0.441 1.00 86.62 111 PHE A C 1
ATOM 872 O O . PHE A 1 111 ? -1.990 12.116 0.662 1.00 86.62 111 PHE A O 1
ATOM 879 N N . THR A 1 112 ? -3.651 10.761 0.005 1.00 87.00 112 THR A N 1
ATOM 880 C CA . THR A 1 112 ? -4.640 11.838 -0.197 1.00 87.00 112 THR A CA 1
ATOM 881 C C . THR A 1 112 ? -5.035 12.561 1.092 1.00 87.00 112 THR A C 1
ATOM 883 O O . THR A 1 112 ? -5.500 13.698 1.045 1.00 87.00 112 THR A O 1
ATOM 886 N N . GLN A 1 113 ? -4.860 11.915 2.244 1.00 81.69 113 GLN A N 1
ATOM 887 C CA . GLN A 1 113 ? -5.098 12.469 3.575 1.00 81.69 113 GLN A CA 1
ATOM 888 C C . GLN A 1 113 ? -3.954 12.054 4.497 1.00 81.69 113 GLN A C 1
ATOM 890 O O . GLN A 1 113 ? -3.336 11.011 4.280 1.00 81.69 113 GLN A O 1
ATOM 895 N N . ALA A 1 114 ? -3.689 12.847 5.537 1.00 78.12 114 ALA A N 1
ATOM 896 C CA . ALA A 1 114 ? -2.733 12.462 6.567 1.00 78.12 114 ALA A CA 1
ATOM 897 C C . ALA A 1 114 ? -3.151 11.116 7.186 1.00 78.12 114 ALA A C 1
ATOM 899 O O . ALA A 1 114 ? -4.301 10.945 7.594 1.00 78.12 114 ALA A O 1
ATOM 900 N N . ALA A 1 115 ? -2.217 10.168 7.227 1.00 74.31 115 ALA A N 1
ATOM 901 C CA . ALA A 1 115 ? -2.421 8.837 7.778 1.00 74.31 115 ALA A CA 1
ATOM 902 C C . ALA A 1 115 ? -1.403 8.588 8.892 1.00 74.31 115 ALA A C 1
ATOM 904 O O . ALA A 1 115 ? -0.228 8.922 8.742 1.00 74.31 115 ALA A O 1
ATOM 905 N N . ASP A 1 116 ? -1.861 7.998 9.993 1.00 76.94 116 ASP A N 1
ATOM 906 C CA . ASP A 1 116 ? -0.988 7.557 11.076 1.00 76.94 116 ASP A CA 1
ATOM 907 C C . ASP A 1 116 ? -0.449 6.159 10.738 1.00 76.94 116 ASP A C 1
ATOM 909 O O . ASP A 1 116 ? -1.191 5.173 10.736 1.00 76.94 116 ASP A O 1
ATOM 913 N N . VAL A 1 117 ? 0.819 6.086 10.327 1.00 76.06 117 VAL A N 1
ATOM 914 C CA . VAL A 1 117 ? 1.434 4.850 9.826 1.00 76.06 117 VAL A CA 1
ATOM 915 C C . VAL A 1 117 ? 2.123 4.119 10.971 1.00 76.06 117 VAL A C 1
ATOM 917 O O . VAL A 1 117 ? 3.166 4.545 11.460 1.00 76.06 117 VAL A O 1
ATOM 920 N N . THR A 1 118 ? 1.567 2.975 11.362 1.00 76.81 118 THR A N 1
ATOM 921 C CA . THR A 1 118 ? 2.063 2.169 12.490 1.00 76.81 118 THR A CA 1
ATOM 922 C C . THR A 1 118 ? 2.926 0.977 12.068 1.00 76.81 118 THR A C 1
ATOM 924 O O . THR A 1 118 ? 3.710 0.469 12.870 1.00 76.81 118 THR A O 1
ATOM 927 N N . ARG A 1 119 ? 2.811 0.519 10.813 1.00 75.56 119 ARG A N 1
ATOM 928 C CA . ARG A 1 119 ? 3.588 -0.596 10.246 1.00 75.56 119 ARG A CA 1
ATOM 929 C C . ARG A 1 119 ? 3.801 -0.406 8.747 1.00 75.56 119 ARG A C 1
ATOM 931 O O . ARG A 1 119 ? 2.906 0.042 8.038 1.00 75.56 119 ARG A O 1
ATOM 938 N N . PHE A 1 120 ? 4.959 -0.852 8.269 1.00 79.00 120 PHE A N 1
ATOM 939 C CA . PHE A 1 120 ? 5.235 -1.061 6.852 1.00 79.00 120 PHE A CA 1
ATOM 940 C C . PHE A 1 120 ? 5.356 -2.559 6.561 1.00 79.00 120 PHE A C 1
ATOM 942 O O . PHE A 1 120 ? 6.008 -3.295 7.298 1.00 79.00 120 PHE A O 1
ATOM 949 N N . LEU A 1 121 ? 4.709 -2.988 5.481 1.00 82.19 121 LEU A N 1
ATOM 950 C CA . LEU A 1 121 ? 4.720 -4.347 4.949 1.00 82.19 121 LEU A CA 1
ATOM 951 C C . LEU A 1 121 ? 5.215 -4.254 3.510 1.00 82.19 121 LEU A C 1
ATOM 953 O O . LEU A 1 121 ? 4.519 -3.698 2.663 1.00 82.19 121 LEU A O 1
ATOM 957 N N . VAL A 1 122 ? 6.418 -4.751 3.241 1.00 85.06 122 VAL A N 1
ATOM 958 C CA . VAL A 1 122 ? 7.010 -4.720 1.899 1.00 85.06 122 VAL A CA 1
ATOM 959 C C . VAL A 1 122 ? 7.091 -6.146 1.391 1.00 85.06 122 VAL A C 1
ATOM 961 O O . VAL A 1 122 ? 7.682 -6.993 2.051 1.00 85.06 122 VAL A O 1
ATOM 964 N N . TYR A 1 123 ? 6.520 -6.410 0.222 1.00 83.62 123 TYR A N 1
ATOM 965 C CA . TYR A 1 123 ? 6.615 -7.710 -0.432 1.00 83.62 123 TYR A CA 1
ATOM 966 C C . TYR A 1 123 ? 7.654 -7.646 -1.546 1.00 83.62 123 TYR A C 1
ATOM 968 O O . TYR A 1 123 ? 7.648 -6.727 -2.364 1.00 83.62 123 TYR A O 1
ATOM 976 N N . ASN A 1 124 ? 8.557 -8.621 -1.572 1.00 82.50 124 ASN A N 1
ATOM 977 C CA . ASN A 1 124 ? 9.481 -8.798 -2.683 1.00 82.50 124 ASN A CA 1
ATOM 978 C C . ASN A 1 124 ? 8.739 -9.399 -3.891 1.00 82.50 124 ASN A C 1
ATOM 980 O O . ASN A 1 124 ? 7.639 -9.934 -3.761 1.00 82.50 124 ASN A O 1
ATOM 984 N N . ARG A 1 125 ? 9.365 -9.374 -5.070 1.00 81.50 125 ARG A N 1
ATOM 985 C CA . ARG A 1 125 ? 8.832 -9.904 -6.334 1.00 81.50 125 ARG A CA 1
ATOM 986 C C . ARG A 1 125 ? 8.266 -11.323 -6.231 1.00 81.50 125 ARG A C 1
ATOM 988 O O . ARG A 1 125 ? 7.352 -11.667 -6.960 1.00 81.50 125 ARG A O 1
ATOM 995 N N . ASN A 1 126 ? 8.840 -12.167 -5.379 1.00 77.56 126 ASN A N 1
ATOM 996 C CA . ASN A 1 126 ? 8.396 -13.549 -5.185 1.00 77.56 126 ASN A CA 1
ATOM 997 C C . ASN A 1 126 ? 7.199 -13.689 -4.225 1.00 77.56 126 ASN A C 1
ATOM 999 O O . ASN A 1 126 ? 6.877 -14.812 -3.845 1.00 77.56 126 ASN A O 1
ATOM 1003 N N . GLY A 1 127 ? 6.597 -12.578 -3.801 1.00 74.38 127 GLY A N 1
ATOM 1004 C CA . GLY A 1 127 ? 5.454 -12.544 -2.895 1.00 74.38 127 GLY A CA 1
ATOM 1005 C C . GLY A 1 127 ? 5.806 -12.722 -1.419 1.00 74.38 127 GLY A C 1
ATOM 1006 O O . GLY A 1 127 ? 4.911 -12.797 -0.582 1.00 74.38 127 GLY A O 1
ATOM 1007 N N . ASN A 1 128 ? 7.094 -12.776 -1.069 1.00 78.06 128 ASN A N 1
ATOM 1008 C CA . ASN A 1 128 ? 7.521 -12.918 0.320 1.00 78.06 128 ASN A CA 1
ATOM 1009 C C . ASN A 1 128 ? 7.622 -11.555 1.012 1.00 78.06 128 ASN A C 1
ATOM 1011 O O . ASN A 1 128 ? 8.210 -10.619 0.464 1.00 78.06 128 ASN A O 1
ATOM 1015 N N . GLU A 1 129 ? 7.090 -11.463 2.232 1.00 78.69 129 GLU A N 1
ATOM 1016 C CA . GLU A 1 129 ? 7.262 -10.297 3.103 1.00 78.69 129 GLU A CA 1
ATOM 1017 C C . GLU A 1 129 ? 8.748 -10.127 3.454 1.00 78.69 129 GLU A C 1
ATOM 1019 O O . GLU A 1 129 ? 9.428 -11.066 3.877 1.00 78.69 129 GLU A O 1
ATOM 1024 N N . MET A 1 130 ? 9.263 -8.918 3.258 1.00 72.06 130 MET A N 1
ATOM 1025 C CA . MET A 1 130 ? 10.619 -8.541 3.630 1.00 72.06 130 MET A CA 1
ATOM 1026 C C . MET A 1 130 ? 10.701 -8.367 5.154 1.00 72.06 130 MET A C 1
ATOM 1028 O O . MET A 1 130 ? 9.818 -7.741 5.741 1.00 72.06 130 MET A O 1
ATOM 1032 N N . PRO A 1 131 ? 11.760 -8.863 5.818 1.00 66.62 131 PRO A N 1
ATOM 1033 C CA . PRO A 1 131 ? 11.908 -8.719 7.261 1.00 66.62 131 PRO A CA 1
ATOM 1034 C C . PRO A 1 131 ? 11.945 -7.252 7.713 1.00 66.62 131 PRO A C 1
ATOM 1036 O O . PRO A 1 131 ? 12.594 -6.4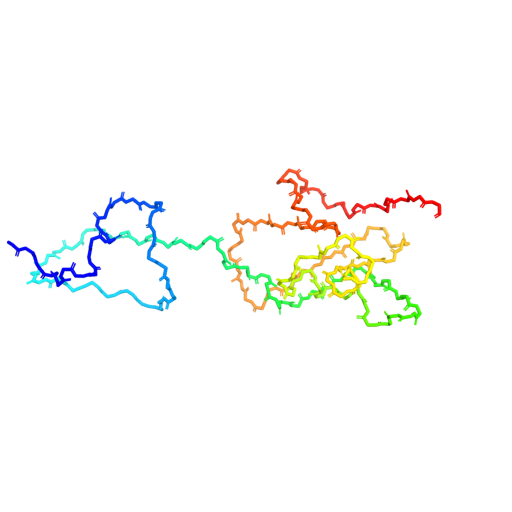09 7.095 1.00 66.62 131 PRO A O 1
ATOM 1039 N N . ASN A 1 132 ? 11.334 -6.977 8.866 1.00 55.94 132 ASN A N 1
ATOM 1040 C CA . ASN A 1 132 ? 11.102 -5.638 9.433 1.00 55.94 132 ASN A CA 1
ATOM 1041 C C . ASN A 1 132 ? 12.362 -4.771 9.673 1.00 55.94 132 ASN A C 1
ATOM 1043 O O . ASN A 1 132 ? 12.233 -3.603 10.022 1.00 55.94 132 ASN A O 1
ATOM 1047 N N . TRP A 1 133 ? 13.574 -5.319 9.545 1.00 49.66 133 TRP A N 1
ATOM 1048 C CA . TRP A 1 133 ? 14.849 -4.616 9.759 1.00 49.66 133 TRP A CA 1
ATOM 1049 C C . TRP A 1 133 ? 15.524 -4.150 8.458 1.00 49.66 133 TRP A C 1
ATOM 1051 O O . TRP A 1 133 ? 16.581 -3.526 8.511 1.00 49.66 133 TRP A O 1
ATOM 1061 N N . VAL A 1 134 ? 14.909 -4.382 7.293 1.00 46.75 134 VAL A N 1
ATOM 1062 C CA . VAL A 1 134 ? 15.405 -3.907 5.987 1.00 46.75 134 VAL A CA 1
ATOM 1063 C C . VAL A 1 134 ? 14.782 -2.546 5.626 1.00 46.75 134 VAL A C 1
ATOM 1065 O O . VAL A 1 134 ? 14.380 -2.307 4.494 1.00 46.75 134 VAL A O 1
ATOM 1068 N N . PHE A 1 135 ? 14.698 -1.619 6.587 1.00 39.31 135 PHE A N 1
ATOM 1069 C CA . PHE A 1 135 ? 14.416 -0.201 6.308 1.00 39.31 135 PHE A CA 1
ATOM 1070 C C . PHE A 1 135 ? 15.726 0.574 6.177 1.00 39.31 135 PHE A C 1
ATOM 1072 O O . PHE A 1 135 ? 16.029 1.512 6.905 1.00 39.31 135 PHE A O 1
ATOM 1079 N N . SER A 1 136 ? 16.533 0.147 5.218 1.00 32.34 136 SER A N 1
ATOM 1080 C CA . SER A 1 136 ? 17.382 1.049 4.456 1.00 32.34 136 SER A CA 1
ATOM 1081 C C . SER A 1 136 ? 16.940 0.842 3.023 1.00 32.34 136 SER A C 1
ATOM 1083 O O . SER A 1 136 ? 17.013 -0.277 2.527 1.00 32.34 136 SER A O 1
ATOM 1085 N N . LEU A 1 137 ? 16.371 1.887 2.426 1.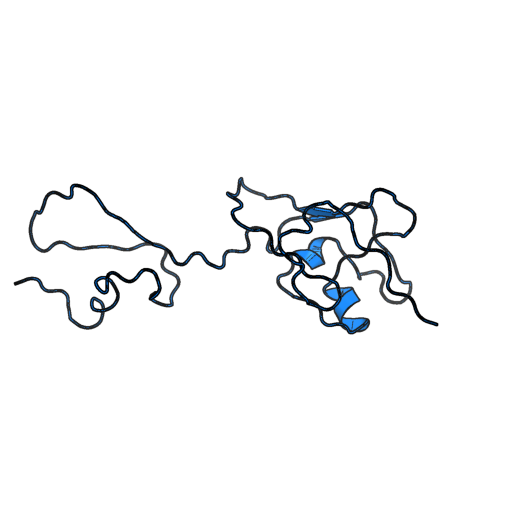00 35.47 137 LEU A N 1
ATOM 1086 C CA . LEU A 1 137 ? 15.913 1.929 1.044 1.00 35.47 137 LEU A CA 1
ATOM 1087 C C . LEU A 1 137 ? 17.003 1.355 0.122 1.00 35.47 137 LEU A C 1
ATOM 1089 O O . LEU A 1 137 ? 17.949 2.046 -0.236 1.00 35.47 137 LEU A O 1
ATOM 1093 N N . ILE A 1 138 ? 16.890 0.073 -0.209 1.00 34.72 138 ILE A N 1
ATOM 1094 C CA . ILE A 1 138 ? 17.680 -0.602 -1.231 1.00 34.72 138 ILE A CA 1
ATOM 1095 C C . ILE A 1 138 ? 16.676 -1.459 -1.984 1.00 34.72 138 ILE A C 1
ATOM 1097 O O . ILE A 1 138 ? 16.288 -2.541 -1.543 1.00 34.72 138 ILE A O 1
ATOM 1101 N N . MET A 1 139 ? 16.217 -0.927 -3.113 1.00 36.09 139 MET A N 1
ATOM 1102 C CA . MET A 1 139 ? 15.579 -1.719 -4.152 1.00 36.09 139 MET A CA 1
ATOM 1103 C C . MET A 1 139 ? 16.585 -2.813 -4.534 1.00 36.09 139 MET A C 1
ATOM 1105 O O . MET A 1 139 ? 17.685 -2.521 -5.004 1.00 36.09 139 MET A O 1
ATOM 1109 N N . VAL A 1 140 ? 16.286 -4.067 -4.189 1.00 37.19 140 VAL A N 1
ATOM 1110 C CA . VAL A 1 140 ? 17.243 -5.161 -4.364 1.00 37.19 140 VAL A CA 1
ATOM 1111 C C . VAL A 1 140 ? 17.348 -5.505 -5.846 1.00 37.19 140 VAL A C 1
ATOM 1113 O O . VAL A 1 140 ? 16.375 -5.886 -6.494 1.00 37.19 140 VAL A O 1
ATOM 1116 N N . LEU A 1 141 ? 18.583 -5.355 -6.316 1.00 32.16 141 LEU A N 1
ATOM 1117 C CA . LEU A 1 141 ? 19.171 -5.766 -7.583 1.00 32.16 141 LEU A CA 1
ATOM 1118 C C . LEU A 1 141 ? 18.715 -7.151 -8.093 1.00 32.16 141 LEU A C 1
ATOM 1120 O O . LEU A 1 141 ? 18.329 -8.027 -7.315 1.00 32.16 141 LEU A O 1
ATOM 1124 N N . PRO A 1 142 ? 18.806 -7.376 -9.417 1.00 35.56 142 PRO A N 1
ATOM 1125 C CA . PRO A 1 142 ? 18.292 -8.566 -10.085 1.00 35.56 142 PRO A CA 1
ATOM 1126 C C . PRO A 1 142 ? 18.969 -9.853 -9.599 1.00 35.56 142 PRO A C 1
ATOM 1128 O O . PRO A 1 142 ? 20.194 -9.947 -9.539 1.00 35.56 142 PRO A O 1
ATOM 1131 N N . ILE A 1 143 ? 18.169 -10.894 -9.355 1.00 36.12 143 ILE A N 1
ATOM 1132 C CA . ILE A 1 143 ? 18.672 -12.270 -9.292 1.00 36.12 143 ILE A CA 1
ATOM 1133 C C . ILE A 1 143 ? 18.777 -12.774 -10.743 1.00 36.12 143 ILE A C 1
ATOM 1135 O O . ILE A 1 143 ? 17.760 -13.008 -11.397 1.00 36.12 143 ILE A O 1
ATOM 1139 N N . TYR A 1 144 ? 20.003 -12.886 -11.263 1.00 43.78 144 TYR A N 1
ATOM 1140 C CA . TYR A 1 144 ? 20.315 -13.454 -12.585 1.00 43.78 144 TYR A CA 1
ATOM 1141 C C . TYR A 1 144 ? 20.359 -14.994 -12.565 1.00 43.78 144 TYR A C 1
ATOM 1143 O O . TYR A 1 144 ? 20.794 -15.571 -11.572 1.00 43.78 144 TYR A O 1
ATOM 1151 N N . SER A 1 145 ? 20.031 -15.642 -13.697 1.00 31.36 145 SER A N 1
ATOM 1152 C CA . SER A 1 145 ? 20.818 -16.753 -14.280 1.00 31.36 145 SER A CA 1
ATOM 1153 C C . SER A 1 145 ? 20.315 -17.125 -15.692 1.00 31.36 145 SER A C 1
ATOM 1155 O O . SER A 1 145 ? 19.130 -17.416 -15.834 1.00 31.36 145 SER A O 1
ATOM 1157 N N . MET A 1 146 ? 21.258 -17.104 -16.653 1.00 34.66 146 MET A N 1
ATOM 1158 C CA . MET A 1 146 ? 21.301 -17.626 -18.044 1.00 34.66 146 MET A CA 1
ATOM 1159 C C . MET A 1 146 ? 20.157 -17.336 -19.026 1.00 34.66 146 MET A C 1
ATOM 1161 O O . MET A 1 146 ? 19.023 -17.821 -18.835 1.00 34.66 146 MET A O 1
#

pLDDT: mean 70.87, std 18.05, range [30.94, 96.19]

Radius of gyration: 22.81 Å; chains: 1; bounding box: 52×30×64 Å

InterPro domains:
  IPR008979 Galactose-binding-like domain superfamily [SSF49785] (50-135)
  IPR051941 Blood Group Antigen-Binding Lectin [PTHR45713] (25-125)

Foldseek 3Di:
DDDDPDPPPVQVPPPDLVGDDPDDDPDDDDDDPDPDDDPDDDDRDPPVDPPLLAQFDKDKPAADADPVQRPFQHLNLQRPPDQAALDPVRCRRRHHDHDPPDPPIDMDGDGPDDDDDDDDWGADSNSDTDDRPPPPPDPDDDDDDD

Sequence (146 aa):
RIGFTASELNWLTDNNDATCKTGSSQSVTVTLNTAIPLTWVRVVLNDAGRNVALKQTAQQSSRYYPAEAPDSYRAENAVDGRVGDSSRYDARLTCTHTLYEENPDWWTVYFTQAADVTRFLVYNRNGNEMPNWVFSLIMVLPIYSM

Organism: NCBI:txid1093978

Secondary structure (DSSP, 8-state):
-----TTSSTTTSS--TT----S--S------SS----S--------S---TTTT-EEEES-----TT-TT-S-GGGGGSS-PPPSSHHHHHHH-----TT-SS--EEEE-SS---------B-TTSPBPPTT--S----------